Protein AF-A0A183DE55-F1 (afdb_monomer_lite)

Secondary structure (DSSP, 8-state):
-HHHHHHHHSSS--HHHHHHHHHHHHHT--S---HHHHHHT---HHHHSSSS-TTS-HHHHHHHHHHHHHHHHTT---GGGGGGHHHHHHHTTT-TTHHHHHHHHHHTT---HHHHHHHHHHHHHHTTT-

InterPro domains:
  IPR036705 ADP-ribosylation/Crystallin J1 superfamily [G3DSA:1.10.4080.10] (1-128)
  IPR036705 ADP-ribosylation/Crystallin J1 superfamily [SSF101478] (2-128)

Organism: NCBI:txid637853

Sequence (130 aa):
MIVARSLCRIEKVSTHDIIRQLIRWSNSNPLYMDETMINALSFKPHCRHATIQPTLDEQEVEQLVLANASHRNILNLSNKCLFLAVPLAVVSVHSNGAPAVSHRLCQLMQPNPIAVDGLRVLIAAIRYDS

Foldseek 3Di:
DLQLVCVVVDVDRDPLSSLLVLLVVVLVVDPDDDPLSCQLNVDDPVCNPDPRPPPQDSVNSLVSSLVSNVVPAQPDDDLVLLVVQVSLLVSCLPHPCSLVSSQSNCSSRHPHVVSSVVSVVSNCVVNVPD

Structure (mmCIF, N/CA/C/O backbone):
data_AF-A0A183DE55-F1
#
_entry.id   AF-A0A183DE55-F1
#
loop_
_atom_site.group_PDB
_atom_site.id
_atom_site.type_symbol
_atom_site.label_atom_id
_atom_site.label_alt_id
_atom_site.label_comp_id
_atom_site.label_asym_id
_atom_site.label_entity_id
_atom_site.label_seq_id
_atom_site.pdbx_PDB_ins_code
_atom_site.Cartn_x
_atom_site.Cartn_y
_atom_site.Cartn_z
_atom_site.occupancy
_atom_site.B_iso_or_equiv
_atom_site.auth_seq_id
_atom_site.auth_comp_id
_atom_site.auth_asym_id
_atom_site.auth_atom_id
_atom_site.pdbx_PDB_model_num
ATOM 1 N N . MET A 1 1 ? -6.666 -9.462 -5.326 1.00 72.75 1 MET A N 1
ATOM 2 C CA . MET A 1 1 ? -7.668 -9.238 -6.398 1.00 72.75 1 MET A CA 1
ATOM 3 C C . MET A 1 1 ? -8.208 -7.804 -6.458 1.00 72.75 1 MET A C 1
ATOM 5 O O . MET A 1 1 ? -8.417 -7.318 -7.558 1.00 72.75 1 MET A O 1
ATOM 9 N N . ILE A 1 2 ? -8.427 -7.110 -5.329 1.00 76.88 2 ILE A N 1
ATOM 10 C CA . ILE A 1 2 ? -9.023 -5.754 -5.311 1.00 76.88 2 ILE A CA 1
ATOM 11 C C . ILE A 1 2 ? -8.264 -4.746 -6.185 1.00 76.88 2 ILE A C 1
ATOM 13 O O . ILE A 1 2 ? -8.890 -4.080 -7.003 1.00 76.88 2 ILE A O 1
ATOM 17 N N . VAL A 1 3 ? -6.936 -4.686 -6.055 1.00 72.31 3 VAL A N 1
ATOM 18 C CA . VAL A 1 3 ? -6.096 -3.763 -6.834 1.00 72.31 3 VAL A CA 1
ATOM 19 C C . VAL A 1 3 ? -6.186 -4.073 -8.325 1.00 72.31 3 VAL A C 1
ATOM 21 O O . VAL A 1 3 ? -6.589 -3.205 -9.082 1.00 72.31 3 VAL A O 1
ATOM 24 N N . ALA A 1 4 ? -5.968 -5.326 -8.740 1.00 73.50 4 ALA A N 1
ATOM 25 C CA . ALA A 1 4 ? -6.159 -5.746 -10.133 1.00 73.50 4 ALA A CA 1
ATOM 26 C C . ALA A 1 4 ? -7.551 -5.377 -10.683 1.00 73.50 4 ALA A C 1
ATOM 28 O O . ALA A 1 4 ? -7.663 -4.838 -11.774 1.00 73.50 4 ALA A O 1
ATOM 29 N N . ARG A 1 5 ? -8.620 -5.592 -9.905 1.00 74.50 5 ARG A N 1
ATOM 30 C CA . ARG A 1 5 ? -9.989 -5.248 -10.316 1.00 74.50 5 ARG A CA 1
ATOM 31 C C . ARG A 1 5 ? -10.197 -3.743 -10.487 1.00 74.50 5 ARG A C 1
ATOM 33 O O . ARG A 1 5 ? -10.921 -3.346 -11.393 1.00 74.50 5 ARG A O 1
ATOM 40 N N . SER A 1 6 ? -9.607 -2.928 -9.614 1.00 72.00 6 SER A N 1
ATOM 41 C CA . SER A 1 6 ? -9.638 -1.468 -9.750 1.00 72.00 6 SER A CA 1
ATOM 42 C C . SER A 1 6 ? -8.937 -1.033 -11.037 1.00 72.00 6 SER A C 1
ATOM 44 O O . SER A 1 6 ? -9.493 -0.270 -11.823 1.00 72.00 6 SER A O 1
ATOM 46 N N . LEU A 1 7 ? -7.777 -1.636 -11.309 1.00 67.38 7 LEU A N 1
ATOM 47 C CA . LEU A 1 7 ? -6.982 -1.396 -12.512 1.00 67.38 7 LEU A CA 1
ATOM 48 C C . LEU A 1 7 ? -7.682 -1.844 -13.806 1.00 67.38 7 LEU A C 1
ATOM 50 O O . LEU A 1 7 ? -7.506 -1.214 -14.836 1.00 67.38 7 LEU A O 1
ATOM 54 N N . CYS A 1 8 ? -8.486 -2.911 -13.777 1.00 66.00 8 CYS A N 1
ATOM 55 C CA . CYS A 1 8 ? -9.249 -3.351 -14.951 1.00 66.00 8 CYS A CA 1
ATOM 56 C C . CYS A 1 8 ? -10.511 -2.512 -15.212 1.00 66.00 8 CYS A C 1
ATOM 58 O O . CYS A 1 8 ? -11.037 -2.541 -16.319 1.00 66.00 8 CYS A O 1
ATOM 60 N N . ARG A 1 9 ? -11.051 -1.824 -14.196 1.00 65.38 9 ARG A N 1
ATOM 61 C CA . ARG A 1 9 ? -12.292 -1.035 -14.318 1.00 65.38 9 ARG A CA 1
ATOM 62 C C . ARG A 1 9 ? -12.054 0.399 -14.767 1.00 65.38 9 ARG A C 1
ATOM 64 O O . ARG A 1 9 ? -12.955 1.003 -15.337 1.00 65.38 9 ARG A O 1
ATOM 71 N N . ILE A 1 10 ? -10.887 0.945 -14.457 1.00 61.06 10 ILE A N 1
ATOM 72 C CA . ILE A 1 10 ? -10.511 2.324 -14.746 1.00 61.06 10 ILE A CA 1
ATOM 73 C C . ILE A 1 10 ? -9.185 2.239 -15.497 1.00 61.06 10 ILE A C 1
ATOM 75 O O . ILE A 1 10 ? -8.245 1.646 -14.981 1.00 61.06 10 ILE A O 1
ATOM 79 N N . GLU A 1 11 ? -9.068 2.859 -16.676 1.00 62.34 11 GLU A N 1
ATOM 80 C CA . GLU A 1 11 ? -7.813 2.896 -17.465 1.00 62.34 11 GLU A CA 1
ATOM 81 C C . GLU A 1 11 ? -6.617 3.507 -16.699 1.00 62.34 11 GLU A C 1
ATOM 83 O O . GLU A 1 11 ? -5.481 3.502 -17.172 1.00 62.34 11 GLU A O 1
ATOM 88 N N . LYS A 1 12 ? -6.862 4.051 -15.501 1.00 67.38 12 LYS A N 1
ATOM 89 C CA . LYS A 1 12 ? -5.884 4.641 -14.592 1.00 67.38 12 LYS A CA 1
ATOM 90 C C . LYS A 1 12 ? -6.080 4.108 -13.181 1.00 67.38 12 LYS A C 1
ATOM 92 O O . LYS A 1 12 ? -7.201 3.909 -12.719 1.00 67.38 12 LYS A O 1
ATOM 97 N N . VAL A 1 13 ? -4.974 3.961 -12.457 1.00 69.88 13 VAL A N 1
ATOM 98 C CA . VAL A 1 13 ? -5.016 3.554 -11.052 1.00 69.88 13 VAL A CA 1
ATOM 99 C C . VAL A 1 13 ? -5.672 4.652 -10.221 1.00 69.88 13 VAL A C 1
ATOM 101 O O . VAL A 1 13 ? -5.159 5.767 -10.156 1.00 69.88 13 VAL A O 1
ATOM 104 N N . SER A 1 14 ? -6.792 4.331 -9.573 1.00 78.00 14 SER A N 1
ATOM 105 C CA . SER A 1 14 ? -7.486 5.244 -8.667 1.00 78.00 14 SER A CA 1
ATOM 106 C C . SER A 1 14 ? -7.330 4.775 -7.227 1.00 78.00 14 SER A C 1
ATOM 108 O O . SER A 1 14 ? -7.906 3.764 -6.819 1.00 78.00 14 SER A O 1
ATOM 110 N N . THR A 1 15 ? -6.568 5.536 -6.441 1.00 80.06 15 THR A N 1
ATOM 111 C CA . THR A 1 15 ? -6.420 5.330 -4.994 1.00 80.06 15 THR A CA 1
ATOM 112 C C . THR A 1 15 ? -7.786 5.291 -4.302 1.00 80.06 15 THR A C 1
ATOM 114 O O . THR A 1 15 ? -8.039 4.409 -3.482 1.00 80.06 15 THR A O 1
ATOM 117 N N . HIS A 1 16 ? -8.705 6.171 -4.709 1.00 82.38 16 HIS A N 1
ATOM 118 C CA . HIS A 1 16 ? -10.062 6.251 -4.173 1.00 82.38 16 HIS A CA 1
ATOM 119 C C . HIS A 1 16 ? -10.891 4.991 -4.442 1.00 82.38 16 HIS A C 1
ATOM 121 O O . HIS A 1 16 ? -11.531 4.475 -3.523 1.00 82.38 16 HIS A O 1
ATOM 127 N N . ASP A 1 17 ? -10.867 4.449 -5.669 1.00 81.88 17 ASP A N 1
ATOM 128 C CA . ASP A 1 17 ? -11.578 3.193 -5.949 1.00 81.88 17 ASP A CA 1
ATOM 129 C C . ASP A 1 17 ? -10.978 2.049 -5.126 1.00 81.88 17 ASP A C 1
ATOM 131 O O . ASP A 1 17 ? -11.723 1.304 -4.494 1.00 81.88 17 ASP A O 1
ATOM 135 N N . ILE A 1 18 ? -9.648 1.957 -5.025 1.00 84.06 18 ILE A N 1
ATOM 136 C CA . ILE A 1 18 ? -8.987 0.933 -4.205 1.00 84.06 18 ILE A CA 1
ATOM 137 C C . ILE A 1 18 ? -9.430 1.026 -2.740 1.00 84.06 18 ILE A C 1
ATOM 139 O O . ILE A 1 18 ? -9.866 0.016 -2.185 1.00 84.06 18 ILE A O 1
ATOM 143 N N . ILE A 1 19 ? -9.399 2.214 -2.131 1.00 86.00 19 ILE A N 1
ATOM 144 C CA . ILE A 1 19 ? -9.851 2.424 -0.747 1.00 86.00 19 ILE A CA 1
ATOM 145 C C . ILE A 1 19 ? -11.321 2.033 -0.592 1.00 86.00 19 ILE A C 1
ATOM 147 O O . ILE A 1 19 ? -11.667 1.267 0.307 1.00 86.00 19 ILE A O 1
ATOM 151 N N . ARG A 1 20 ? -12.195 2.476 -1.502 1.00 84.62 20 ARG A N 1
ATOM 152 C CA . ARG A 1 20 ? -13.620 2.122 -1.483 1.00 84.62 20 ARG A CA 1
ATOM 153 C C . ARG A 1 20 ? -13.825 0.609 -1.546 1.00 84.62 20 ARG A C 1
ATOM 155 O O . ARG A 1 20 ? -14.656 0.072 -0.814 1.00 84.62 20 ARG A O 1
ATOM 162 N N . GLN A 1 21 ? -13.089 -0.095 -2.406 1.00 84.50 21 GLN A N 1
ATOM 163 C CA . GLN A 1 21 ? -13.167 -1.553 -2.491 1.00 84.50 21 GLN A CA 1
ATOM 164 C C . GLN A 1 21 ? -12.622 -2.236 -1.228 1.00 84.50 21 GLN A C 1
ATOM 166 O O . GLN A 1 21 ? -13.188 -3.245 -0.813 1.00 84.50 21 GLN A O 1
ATOM 171 N N . LEU A 1 22 ? -11.562 -1.702 -0.615 1.00 85.88 22 LEU A N 1
ATOM 172 C CA . LEU A 1 22 ? -10.998 -2.211 0.639 1.00 85.88 22 LEU A CA 1
ATOM 173 C C . LEU A 1 22 ? -11.976 -2.053 1.807 1.00 85.88 22 LEU A C 1
ATOM 175 O O . LEU A 1 22 ? -12.175 -3.012 2.544 1.00 85.88 22 LEU A O 1
ATOM 179 N N . ILE A 1 23 ? -12.647 -0.905 1.922 1.00 85.75 23 ILE A N 1
ATOM 180 C CA . ILE A 1 23 ? -13.689 -0.662 2.933 1.00 85.75 23 ILE A CA 1
ATOM 181 C C . ILE A 1 23 ? -14.885 -1.598 2.717 1.00 85.75 23 ILE A C 1
ATOM 183 O O . ILE A 1 23 ? -15.395 -2.214 3.651 1.00 85.75 23 ILE A O 1
ATOM 187 N N . ARG A 1 24 ? -15.338 -1.754 1.466 1.00 85.50 24 ARG A N 1
ATOM 188 C CA . ARG A 1 24 ? -16.411 -2.710 1.141 1.00 85.50 24 ARG A CA 1
ATOM 189 C C . ARG A 1 24 ? -16.021 -4.137 1.519 1.00 85.50 24 ARG A C 1
ATOM 191 O O . ARG A 1 24 ? -16.848 -4.872 2.047 1.00 85.50 24 ARG A O 1
ATOM 198 N N . TRP A 1 25 ? -14.773 -4.518 1.259 1.00 86.62 25 TRP A N 1
ATOM 199 C CA . TRP A 1 25 ? -14.247 -5.824 1.633 1.00 86.62 25 TRP A CA 1
ATOM 200 C C . TRP A 1 25 ? -14.151 -5.992 3.153 1.00 86.62 25 TRP A C 1
ATOM 202 O O . TRP A 1 25 ? -14.631 -7.004 3.654 1.00 86.62 25 TRP A O 1
ATOM 212 N N . SER A 1 26 ? -13.647 -5.009 3.906 1.00 86.50 26 SER A N 1
ATOM 213 C CA . SER A 1 26 ? -13.592 -5.096 5.373 1.00 86.50 26 SER A CA 1
ATOM 214 C C . SER A 1 26 ? -14.983 -5.235 5.993 1.00 86.50 26 SER A C 1
ATOM 216 O O . SER A 1 26 ? -15.169 -6.012 6.925 1.00 86.50 26 SER A O 1
ATOM 218 N N . ASN A 1 27 ? -15.981 -4.546 5.433 1.00 85.12 27 ASN A N 1
ATOM 219 C CA . ASN A 1 27 ? -17.368 -4.611 5.898 1.00 85.12 27 ASN A CA 1
ATOM 220 C C . ASN A 1 27 ? -18.080 -5.916 5.505 1.00 85.12 27 ASN A C 1
ATOM 222 O O . ASN A 1 27 ? -19.111 -6.241 6.085 1.00 85.12 27 ASN A O 1
ATOM 226 N N . SER A 1 28 ? -17.536 -6.682 4.553 1.00 85.44 28 SER A N 1
ATOM 227 C CA . SER A 1 28 ? -18.076 -7.994 4.164 1.00 85.44 28 SER A CA 1
ATOM 228 C C . SER A 1 28 ? -17.735 -9.123 5.145 1.00 85.44 28 SER A C 1
ATOM 230 O O . SER A 1 28 ? -18.075 -10.272 4.880 1.00 85.44 28 SER A O 1
ATOM 232 N N . ASN A 1 29 ? -17.084 -8.798 6.270 1.00 82.94 29 ASN A N 1
ATOM 233 C CA . ASN A 1 29 ? -16.608 -9.740 7.281 1.00 82.94 29 ASN A CA 1
ATOM 234 C C . ASN A 1 29 ? -15.723 -10.851 6.676 1.00 82.94 29 ASN A C 1
ATOM 236 O O . ASN A 1 29 ? -16.115 -12.020 6.640 1.00 82.94 29 ASN A O 1
ATOM 240 N N . PRO A 1 30 ? -14.544 -10.491 6.135 1.00 86.94 30 PRO A N 1
ATOM 241 C CA . PRO A 1 30 ? -13.674 -11.458 5.486 1.00 86.94 30 PRO A CA 1
ATOM 242 C C . PRO A 1 30 ? -13.164 -12.496 6.490 1.00 86.94 30 PRO A C 1
ATOM 244 O O . PRO A 1 30 ? -12.839 -12.162 7.626 1.00 86.94 30 PRO A O 1
ATOM 247 N N . LEU A 1 31 ? -13.017 -13.746 6.036 1.00 87.44 31 LEU A N 1
ATOM 248 C CA . LEU A 1 31 ? -12.512 -14.860 6.855 1.00 87.44 31 LEU A CA 1
ATOM 249 C C . LEU A 1 31 ? -11.157 -14.563 7.515 1.00 87.44 31 LEU A C 1
ATOM 251 O O . LEU A 1 31 ? -10.873 -15.065 8.597 1.00 87.44 31 LEU A O 1
ATOM 255 N N . TYR A 1 32 ? -10.317 -13.762 6.855 1.00 86.38 32 TYR A N 1
ATOM 256 C CA . TYR A 1 32 ? -9.027 -13.340 7.379 1.00 86.38 32 TYR A CA 1
ATOM 257 C C . TYR A 1 32 ? -8.739 -11.890 6.990 1.00 86.38 32 TYR A C 1
ATOM 259 O O . TYR A 1 32 ? -8.702 -11.549 5.803 1.00 86.38 32 TYR A O 1
ATOM 267 N N . MET A 1 33 ? -8.499 -11.047 7.994 1.00 87.38 33 MET A N 1
ATOM 268 C CA . MET A 1 33 ? -8.021 -9.679 7.828 1.00 87.38 33 MET A CA 1
ATOM 269 C C . MET A 1 33 ? -6.833 -9.456 8.757 1.00 87.38 33 MET A C 1
ATOM 271 O O . MET A 1 33 ? -6.938 -9.631 9.965 1.00 87.38 33 MET A O 1
ATOM 275 N N . ASP A 1 34 ? -5.695 -9.102 8.169 1.00 89.50 34 ASP A N 1
ATOM 276 C CA . ASP A 1 34 ? -4.452 -8.877 8.903 1.00 89.50 34 ASP A CA 1
ATOM 277 C C . ASP A 1 34 ? -4.503 -7.599 9.750 1.00 89.50 34 ASP A C 1
ATOM 279 O O . ASP A 1 34 ? -5.170 -6.632 9.379 1.00 89.50 34 ASP A O 1
ATOM 283 N N . GLU A 1 35 ? -3.733 -7.561 10.837 1.00 90.56 35 GLU A N 1
ATOM 284 C CA . GLU A 1 35 ? -3.630 -6.403 11.731 1.00 90.56 35 GLU A CA 1
ATOM 285 C C . GLU A 1 35 ? -3.241 -5.113 10.994 1.00 90.56 35 GLU A C 1
ATOM 287 O O . GLU A 1 35 ? -3.822 -4.063 11.251 1.00 90.56 35 GLU A O 1
ATOM 292 N N . THR A 1 36 ? -2.349 -5.190 10.002 1.00 91.31 36 THR A N 1
ATOM 293 C CA . THR A 1 36 ? -1.955 -4.043 9.164 1.00 91.31 36 THR A CA 1
ATOM 294 C C . THR A 1 36 ? -3.174 -3.416 8.483 1.00 91.31 36 THR A C 1
ATOM 296 O O . THR A 1 36 ? -3.329 -2.192 8.463 1.00 91.31 36 THR A O 1
ATOM 299 N N . MET A 1 37 ? -4.067 -4.264 7.958 1.00 90.00 37 MET A N 1
ATOM 300 C CA . MET A 1 37 ? -5.306 -3.847 7.297 1.00 90.00 37 MET A CA 1
ATOM 301 C C . MET A 1 37 ? -6.341 -3.354 8.299 1.00 90.00 37 MET A C 1
ATOM 303 O O . MET A 1 37 ? -6.987 -2.340 8.045 1.00 90.00 37 MET A O 1
ATOM 307 N N . ILE A 1 38 ? -6.484 -4.043 9.436 1.00 90.31 38 ILE A N 1
ATOM 308 C CA . ILE A 1 38 ? -7.370 -3.622 10.526 1.00 90.31 38 ILE A CA 1
ATOM 309 C C . ILE A 1 38 ? -6.975 -2.223 10.993 1.00 90.31 38 ILE A C 1
ATOM 311 O O . ILE A 1 38 ? -7.841 -1.366 11.113 1.00 90.31 38 ILE A O 1
ATOM 315 N N . ASN A 1 39 ? -5.685 -1.974 11.204 1.00 91.25 39 ASN A N 1
ATOM 316 C CA . ASN A 1 39 ? -5.157 -0.692 11.649 1.00 91.25 39 ASN A CA 1
ATOM 317 C C . ASN A 1 39 ? -5.416 0.423 10.638 1.00 91.25 39 ASN A C 1
ATOM 319 O O . ASN A 1 39 ? -5.886 1.484 11.032 1.00 91.25 39 ASN A O 1
ATOM 323 N N . ALA A 1 40 ? -5.163 0.183 9.350 1.00 90.75 40 ALA A N 1
ATOM 324 C CA . ALA A 1 40 ? -5.412 1.170 8.300 1.00 90.75 40 ALA A CA 1
ATOM 325 C C . ALA A 1 40 ? -6.912 1.490 8.143 1.00 90.75 40 ALA A C 1
ATOM 327 O O . ALA A 1 40 ? -7.306 2.652 8.031 1.00 90.75 40 ALA A O 1
ATOM 328 N N . LEU A 1 41 ? -7.763 0.461 8.189 1.00 89.19 41 LEU A N 1
ATOM 329 C CA . LEU A 1 41 ? -9.209 0.562 7.971 1.00 89.19 41 LEU A CA 1
ATOM 330 C C . LEU A 1 41 ? -10.009 0.712 9.276 1.00 89.19 41 LEU A C 1
ATOM 332 O O . LEU A 1 41 ? -11.238 0.602 9.267 1.00 89.19 41 LEU A O 1
ATOM 336 N N . SER A 1 42 ? -9.356 0.956 10.419 1.00 83.88 42 SER A N 1
ATOM 337 C CA . SER A 1 42 ? -10.058 1.124 11.692 1.00 83.88 42 SER A CA 1
ATOM 338 C C . SER A 1 42 ? -10.720 2.497 11.758 1.00 83.88 42 SER A C 1
ATOM 340 O O . SER A 1 42 ? -10.174 3.454 12.303 1.00 83.88 42 SER A O 1
ATOM 342 N N . PHE A 1 43 ? -11.937 2.600 11.240 1.00 75.50 43 PHE A N 1
ATOM 343 C CA . PHE A 1 43 ? -12.769 3.778 11.461 1.00 75.50 43 PHE A CA 1
ATOM 344 C C . PHE A 1 43 ? -13.490 3.666 12.813 1.00 75.50 43 PHE A C 1
ATOM 346 O O . PHE A 1 43 ? -13.823 2.560 13.259 1.00 75.50 43 PHE A O 1
ATOM 353 N N . LYS A 1 44 ? -13.733 4.795 13.495 1.00 60.97 44 LYS A N 1
ATOM 354 C CA . LYS A 1 44 ? -14.570 4.832 14.711 1.00 60.97 44 LYS A CA 1
ATOM 355 C C . LYS A 1 44 ? -15.976 4.285 14.391 1.00 60.97 44 LYS A C 1
ATOM 357 O O . LYS A 1 44 ? -16.416 4.417 13.254 1.00 60.97 44 LYS A O 1
ATOM 362 N N . PRO A 1 45 ? -16.715 3.698 15.352 1.00 52.09 45 PRO A N 1
ATOM 363 C CA . PRO A 1 45 ? -18.025 3.072 15.106 1.00 52.09 45 PRO A CA 1
ATOM 364 C C . PRO A 1 45 ? -19.063 3.987 14.429 1.00 52.09 45 PRO A C 1
ATOM 366 O O . PRO A 1 45 ? -19.855 3.502 13.628 1.00 52.09 45 PRO A O 1
ATOM 369 N N . HIS A 1 46 ? -18.976 5.308 14.623 1.00 47.84 46 HIS A N 1
ATOM 370 C CA . HIS A 1 46 ? -19.782 6.311 13.905 1.00 47.84 46 HIS A CA 1
ATOM 371 C C . HIS A 1 46 ? -19.536 6.353 12.379 1.00 47.84 46 HIS A C 1
ATOM 373 O O . HIS A 1 46 ? -20.348 6.892 11.638 1.00 47.84 46 HIS A O 1
ATOM 379 N N . CYS A 1 47 ? -18.450 5.740 11.903 1.00 48.50 47 CYS A N 1
ATOM 380 C CA . CYS A 1 47 ? -18.079 5.594 10.496 1.00 48.50 47 CYS A CA 1
ATOM 381 C C . CYS A 1 47 ? -18.146 4.133 10.003 1.00 48.50 47 CYS A C 1
ATOM 383 O O . CYS A 1 47 ? -17.934 3.889 8.821 1.00 48.50 47 CYS A O 1
ATOM 385 N N . ARG A 1 48 ? -18.416 3.149 10.882 1.00 42.91 48 ARG A N 1
ATOM 386 C CA . ARG A 1 48 ? -18.429 1.709 10.534 1.00 42.91 48 ARG A CA 1
ATOM 387 C C . ARG A 1 48 ? -19.754 1.228 9.940 1.00 42.91 48 ARG A C 1
ATOM 389 O O . ARG A 1 48 ? -19.753 0.298 9.145 1.00 42.91 48 ARG A O 1
ATOM 396 N N . HIS A 1 49 ? -20.871 1.859 10.305 1.00 43.47 49 HIS A N 1
ATOM 397 C CA . HIS A 1 49 ? -22.207 1.501 9.800 1.00 43.47 49 HIS A CA 1
ATOM 398 C C . HIS A 1 49 ? -22.610 2.224 8.518 1.00 43.47 49 HIS A C 1
ATOM 400 O O . HIS A 1 49 ? -23.648 1.926 7.933 1.00 43.47 49 HIS A O 1
ATOM 406 N N . ALA A 1 50 ? -21.783 3.151 8.058 1.00 40.53 50 ALA A N 1
ATOM 407 C CA . ALA A 1 50 ? -22.005 3.815 6.804 1.00 40.53 50 ALA A CA 1
ATOM 408 C C . ALA A 1 50 ? -21.193 3.085 5.729 1.00 40.53 50 ALA A C 1
ATOM 410 O O . ALA A 1 50 ? -19.966 3.142 5.712 1.00 40.53 50 ALA A O 1
ATOM 411 N N . THR A 1 51 ? -21.861 2.479 4.746 1.00 46.16 51 THR A N 1
ATOM 412 C CA . THR A 1 51 ? -21.551 2.859 3.355 1.00 46.16 51 THR A CA 1
ATOM 413 C C . THR A 1 51 ? -21.148 4.319 3.404 1.00 46.16 51 THR A C 1
ATOM 415 O O . THR A 1 51 ? -22.049 5.077 3.751 1.00 46.16 51 THR A O 1
ATOM 418 N N . ILE A 1 52 ? -19.846 4.639 3.245 1.00 49.31 52 ILE A N 1
ATOM 419 C CA . ILE A 1 52 ? -19.248 5.992 3.259 1.00 49.31 52 ILE A CA 1
ATOM 420 C C . ILE A 1 52 ? -20.382 7.002 3.311 1.00 49.31 52 ILE A C 1
ATOM 422 O O . ILE A 1 52 ? -21.078 7.123 2.297 1.00 49.31 52 ILE A O 1
ATOM 426 N N . GLN A 1 53 ? -20.697 7.545 4.503 1.00 44.53 53 GLN A N 1
ATOM 427 C CA . GLN A 1 53 ? -21.843 8.449 4.630 1.00 44.53 53 GLN A CA 1
ATOM 428 C C . GLN A 1 53 ? -21.757 9.425 3.452 1.00 44.53 53 GLN A C 1
ATOM 430 O O . GLN A 1 53 ? -20.638 9.836 3.134 1.00 44.53 53 GLN A O 1
ATOM 435 N N . PRO A 1 54 ? -22.866 9.810 2.805 1.00 50.91 54 PRO A N 1
ATOM 436 C CA . PRO A 1 54 ? -22.841 10.761 1.688 1.00 50.91 54 PRO A CA 1
ATOM 437 C C . PRO A 1 54 ? -22.248 12.147 2.050 1.00 50.91 54 PRO A C 1
ATOM 439 O O . PRO A 1 54 ? -22.359 13.080 1.267 1.00 50.91 54 PRO A O 1
ATOM 442 N N . THR A 1 55 ? -21.646 12.287 3.233 1.00 52.34 55 THR A N 1
ATOM 443 C CA . THR A 1 55 ? -21.071 13.478 3.847 1.00 52.34 55 THR A CA 1
ATOM 444 C C . THR A 1 55 ? -19.541 13.503 3.902 1.00 52.34 55 THR A C 1
ATOM 446 O O . THR A 1 55 ? -19.014 14.600 4.029 1.00 52.34 55 THR A O 1
ATOM 449 N N . LEU A 1 56 ? -18.825 12.368 3.830 1.00 64.75 56 LEU A N 1
ATOM 450 C CA . LEU A 1 56 ? -17.351 12.381 3.812 1.00 64.75 56 LEU A CA 1
ATOM 451 C C . LEU A 1 56 ? -16.849 12.433 2.371 1.00 64.75 56 LEU A C 1
ATOM 453 O O . LEU A 1 56 ? -17.175 11.551 1.570 1.00 64.75 56 LEU A O 1
ATOM 457 N N . ASP A 1 57 ? -16.040 13.444 2.065 1.00 80.81 57 ASP A N 1
ATOM 458 C CA . ASP A 1 57 ? -15.411 13.576 0.754 1.00 80.81 57 ASP A CA 1
ATOM 459 C C . ASP A 1 57 ? -14.396 12.443 0.517 1.00 80.81 57 ASP A C 1
ATOM 461 O O . ASP A 1 57 ? -13.799 11.891 1.448 1.00 80.81 57 ASP A O 1
ATOM 465 N N . GLU A 1 58 ? -14.178 12.076 -0.747 1.00 79.12 58 GLU A N 1
ATOM 466 C CA . GLU A 1 58 ? -13.252 11.002 -1.115 1.00 79.12 58 GLU A CA 1
ATOM 467 C C . GLU A 1 58 ? -11.828 11.286 -0.601 1.00 79.12 58 GLU A C 1
ATOM 469 O O . GLU A 1 58 ? -11.137 10.366 -0.149 1.00 79.12 58 GLU A O 1
ATOM 474 N N . GLN A 1 59 ? -11.428 12.563 -0.585 1.00 82.31 59 GLN A N 1
ATOM 475 C CA . GLN A 1 59 ? -10.136 12.997 -0.056 1.00 82.31 59 GLN A CA 1
ATOM 476 C C . GLN A 1 59 ? -10.038 12.829 1.463 1.00 82.31 59 GLN A C 1
ATOM 478 O O . GLN A 1 59 ? -8.993 12.413 1.967 1.00 82.31 59 GLN A O 1
ATOM 483 N N . GLU A 1 60 ? -11.112 13.109 2.203 1.00 84.62 60 GLU A N 1
ATOM 484 C CA . GLU A 1 60 ? -11.140 12.949 3.661 1.00 84.62 60 GLU A CA 1
ATOM 485 C C . GLU A 1 60 ? -10.990 11.478 4.051 1.00 84.62 60 GLU A C 1
ATOM 487 O O . GLU A 1 60 ? -10.252 11.144 4.980 1.00 84.62 60 GLU A O 1
ATOM 492 N N . VAL A 1 61 ? -11.634 10.575 3.306 1.00 85.69 61 VAL A N 1
ATOM 493 C CA . VAL A 1 61 ? -11.496 9.130 3.527 1.00 85.69 61 VAL A CA 1
ATOM 494 C C . VAL A 1 61 ? -10.054 8.678 3.294 1.00 85.69 61 VAL A C 1
ATOM 496 O O . VAL A 1 61 ? -9.517 7.921 4.105 1.00 85.69 61 VAL A O 1
ATOM 499 N N . GLU A 1 62 ? -9.404 9.148 2.226 1.00 87.06 62 GLU A N 1
ATOM 500 C CA . GLU A 1 62 ? -7.993 8.837 1.978 1.00 87.06 62 GLU A CA 1
ATOM 501 C C . GLU A 1 62 ? -7.088 9.356 3.102 1.00 87.06 62 GLU A C 1
ATOM 503 O O . GLU A 1 62 ? -6.253 8.604 3.613 1.00 87.06 62 GLU A O 1
ATOM 508 N N . GLN A 1 63 ? -7.283 10.601 3.540 1.00 88.38 63 GLN A N 1
ATOM 509 C CA . GL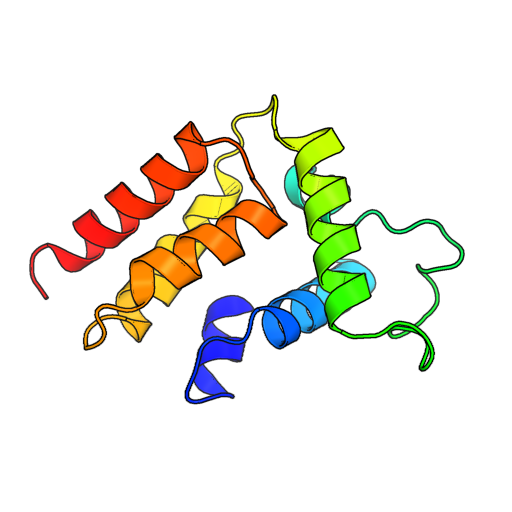N A 1 63 ? -6.507 11.186 4.634 1.00 88.38 63 GLN A CA 1
ATOM 510 C C . GLN A 1 63 ? -6.681 10.419 5.946 1.00 88.38 63 GLN A C 1
ATOM 512 O O . GLN A 1 63 ? -5.701 10.191 6.653 1.00 88.38 63 GLN A O 1
ATOM 517 N N . LEU A 1 64 ? -7.897 9.966 6.260 1.00 89.31 64 LEU A N 1
ATOM 518 C CA . LEU A 1 64 ? -8.159 9.158 7.452 1.00 89.31 64 LEU A CA 1
ATOM 519 C C . LEU A 1 64 ? -7.435 7.810 7.401 1.00 89.31 64 LEU A C 1
ATOM 521 O O . LEU A 1 64 ? -6.829 7.406 8.394 1.00 89.31 64 LEU A O 1
ATOM 525 N N . VAL A 1 65 ? -7.462 7.125 6.254 1.00 91.00 65 VAL A N 1
ATOM 526 C CA . VAL A 1 65 ? -6.740 5.854 6.070 1.00 91.00 65 VAL A CA 1
ATOM 527 C C . VAL A 1 65 ? -5.232 6.065 6.210 1.00 91.00 65 VAL A C 1
ATOM 529 O O . VAL A 1 65 ? -4.573 5.325 6.942 1.00 91.00 65 VAL A O 1
ATOM 532 N N . LEU A 1 66 ? -4.686 7.106 5.576 1.00 90.94 66 LEU A N 1
ATOM 533 C CA . LEU A 1 66 ? -3.269 7.458 5.682 1.00 90.94 66 LEU A CA 1
ATOM 534 C C . LEU A 1 66 ? -2.864 7.808 7.117 1.00 90.94 66 LEU A C 1
ATOM 536 O O . LEU A 1 66 ? -1.822 7.349 7.585 1.00 90.94 66 LEU A O 1
ATOM 540 N N . ALA A 1 67 ? -3.677 8.588 7.832 1.00 91.12 67 ALA A N 1
ATOM 541 C CA . ALA A 1 67 ? -3.425 8.957 9.221 1.00 91.12 67 ALA A CA 1
ATOM 542 C C . ALA A 1 67 ? -3.438 7.725 10.135 1.00 91.12 67 ALA A C 1
ATOM 544 O O . ALA A 1 67 ? -2.537 7.552 10.957 1.00 91.12 67 ALA A O 1
ATOM 545 N N . ASN A 1 68 ? -4.410 6.831 9.947 1.00 91.94 68 ASN A N 1
ATOM 546 C CA . ASN A 1 68 ? -4.498 5.568 10.672 1.00 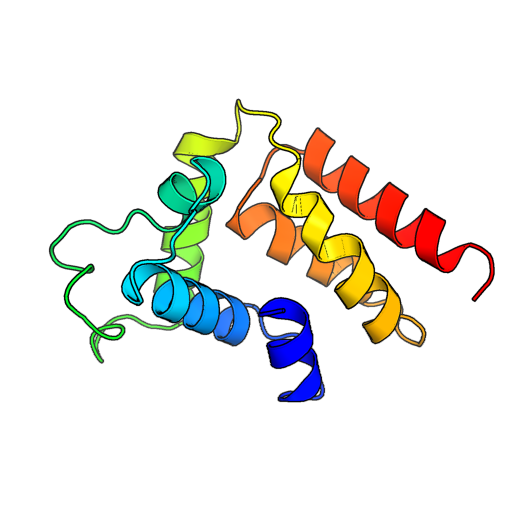91.94 68 ASN A CA 1
ATOM 547 C C . ASN A 1 68 ? -3.266 4.686 10.439 1.00 91.94 68 ASN A C 1
ATOM 549 O O . ASN A 1 68 ? -2.639 4.234 11.401 1.00 91.94 68 ASN A O 1
ATOM 553 N N . ALA A 1 69 ? -2.900 4.466 9.174 1.00 92.69 69 ALA A N 1
ATOM 554 C CA . ALA A 1 69 ? -1.733 3.674 8.809 1.00 92.69 69 ALA A CA 1
ATOM 555 C C . ALA A 1 69 ? -0.441 4.305 9.350 1.00 92.69 69 ALA A C 1
ATOM 557 O O . ALA A 1 69 ? 0.399 3.609 9.913 1.00 92.69 69 ALA A O 1
ATOM 558 N N . SER A 1 70 ? -0.298 5.628 9.267 1.00 92.75 70 SER A N 1
ATOM 559 C CA . SER A 1 70 ? 0.875 6.342 9.787 1.00 92.75 70 SER A CA 1
ATOM 560 C C . SER A 1 70 ? 0.982 6.235 11.302 1.00 92.75 70 SER A C 1
ATOM 562 O O . SER A 1 70 ? 2.060 5.986 11.824 1.00 92.75 70 SER A O 1
ATOM 564 N N . HIS A 1 71 ? -0.129 6.365 12.023 1.00 92.12 71 HIS A N 1
ATOM 565 C CA . HIS A 1 71 ? -0.114 6.299 13.479 1.00 92.12 71 HIS A CA 1
ATOM 566 C C . HIS A 1 71 ? 0.143 4.881 14.007 1.00 92.12 71 HIS A C 1
ATOM 568 O O . HIS A 1 71 ? 0.802 4.715 15.029 1.00 92.12 71 HIS A O 1
ATOM 574 N N . ARG A 1 72 ? -0.380 3.855 13.323 1.00 91.44 72 ARG A N 1
ATOM 575 C CA . ARG A 1 72 ? -0.405 2.477 13.839 1.00 91.44 72 ARG A CA 1
ATOM 576 C C . ARG A 1 72 ? 0.602 1.537 13.189 1.00 91.44 72 ARG A C 1
ATOM 578 O O . ARG A 1 72 ? 1.015 0.574 13.825 1.00 91.44 72 ARG A O 1
ATOM 585 N N . ASN A 1 73 ? 0.987 1.796 11.941 1.00 94.00 73 ASN A N 1
ATOM 586 C CA . ASN A 1 73 ? 1.806 0.875 11.156 1.00 94.00 73 ASN A CA 1
ATOM 587 C C . ASN A 1 73 ? 3.227 1.382 10.882 1.00 94.00 73 ASN A C 1
ATOM 589 O O . ASN A 1 73 ? 4.080 0.578 10.540 1.00 94.00 73 ASN A O 1
ATOM 593 N N . ILE A 1 74 ? 3.547 2.665 11.088 1.00 92.06 74 ILE A N 1
ATOM 594 C CA . ILE A 1 74 ? 4.882 3.200 10.744 1.00 92.06 74 ILE A CA 1
ATOM 595 C C . ILE A 1 74 ? 6.047 2.482 11.447 1.00 92.06 74 ILE A C 1
ATOM 597 O O . ILE A 1 74 ? 7.119 2.325 10.865 1.00 92.06 74 ILE A O 1
ATOM 601 N N . LEU A 1 75 ? 5.831 2.011 12.678 1.00 89.69 75 LEU A N 1
ATOM 602 C CA . LEU A 1 75 ? 6.838 1.295 13.466 1.00 89.69 75 LEU A CA 1
ATOM 603 C C . LEU A 1 75 ? 6.865 -0.215 13.192 1.00 89.69 75 LEU A C 1
ATOM 605 O O . LEU A 1 75 ? 7.767 -0.895 13.675 1.00 89.69 75 LEU A O 1
ATOM 609 N N . ASN A 1 76 ? 5.898 -0.754 12.442 1.00 87.94 76 ASN A N 1
ATOM 610 C CA . ASN A 1 76 ? 5.866 -2.171 12.096 1.00 87.94 76 ASN A CA 1
ATOM 611 C C . ASN A 1 76 ? 6.442 -2.415 10.691 1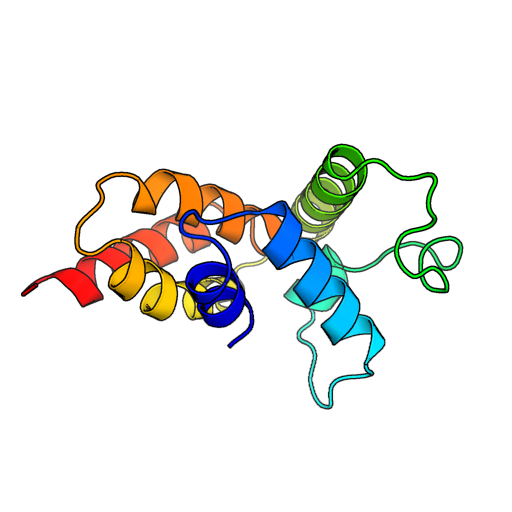.00 87.94 76 ASN A C 1
ATOM 613 O O . ASN A 1 76 ? 6.493 -1.520 9.850 1.00 87.94 76 ASN A O 1
ATOM 617 N N . LEU A 1 77 ? 6.912 -3.642 10.446 1.00 89.25 77 LEU A N 1
ATOM 618 C CA . LEU A 1 77 ? 7.483 -4.055 9.160 1.00 89.25 77 LEU A CA 1
ATOM 619 C C . LEU A 1 77 ? 6.741 -5.273 8.609 1.00 89.25 77 LEU A C 1
ATOM 621 O O . LEU A 1 77 ? 7.282 -6.358 8.416 1.00 89.25 77 LEU A O 1
ATOM 625 N N . SER A 1 78 ? 5.445 -5.085 8.398 1.00 90.44 78 SER A N 1
ATOM 626 C CA . SER A 1 78 ? 4.587 -6.098 7.797 1.00 90.44 78 SER A CA 1
ATOM 627 C C . SER A 1 78 ? 4.801 -6.183 6.283 1.00 90.44 78 SER A C 1
ATOM 629 O O . SER A 1 78 ? 4.843 -5.163 5.593 1.00 90.44 78 SER A O 1
ATOM 631 N N . ASN A 1 79 ? 4.860 -7.404 5.746 1.00 88.75 79 ASN A N 1
ATOM 632 C CA . ASN A 1 79 ? 5.035 -7.661 4.314 1.00 88.75 79 ASN A CA 1
ATOM 633 C C . ASN A 1 79 ? 3.735 -7.548 3.495 1.00 88.75 79 ASN A C 1
ATOM 635 O O . ASN A 1 79 ? 3.748 -7.787 2.288 1.00 88.75 79 ASN A O 1
ATOM 639 N N . LYS A 1 80 ? 2.597 -7.199 4.111 1.00 88.81 80 LYS A N 1
ATOM 640 C CA . LYS A 1 80 ? 1.295 -7.223 3.423 1.00 88.81 80 LYS A CA 1
ATOM 641 C C . LYS A 1 80 ? 1.191 -6.234 2.256 1.00 88.81 80 LYS A C 1
ATOM 643 O O . LYS A 1 80 ? 0.405 -6.469 1.343 1.00 88.81 80 LYS A O 1
ATOM 648 N N . CYS A 1 81 ? 1.979 -5.159 2.223 1.00 88.69 81 CYS A N 1
ATOM 649 C CA . CYS A 1 81 ? 2.000 -4.277 1.052 1.00 88.69 81 CYS A CA 1
ATOM 650 C C . CYS A 1 81 ? 2.611 -4.947 -0.192 1.00 88.69 81 CYS A C 1
ATOM 652 O O . CYS A 1 81 ? 2.279 -4.562 -1.311 1.00 88.69 81 CYS A O 1
ATOM 654 N N . LEU A 1 82 ? 3.432 -5.994 -0.033 1.00 90.31 82 LEU A N 1
ATOM 655 C CA . LEU A 1 82 ? 4.101 -6.669 -1.150 1.00 90.31 82 LEU A CA 1
ATOM 656 C C . LEU A 1 82 ? 3.123 -7.417 -2.068 1.00 90.31 82 LEU A C 1
ATOM 658 O O . LEU A 1 82 ? 3.422 -7.618 -3.242 1.00 90.31 82 LEU A O 1
ATOM 662 N N . PHE A 1 83 ? 1.911 -7.743 -1.597 1.00 88.19 83 PHE A N 1
ATOM 663 C CA . PHE A 1 83 ? 0.844 -8.301 -2.444 1.00 88.19 83 PHE A CA 1
ATOM 664 C C . PHE A 1 83 ? 0.406 -7.356 -3.578 1.00 88.19 83 PHE A C 1
ATOM 666 O O . PHE A 1 83 ? -0.267 -7.786 -4.517 1.00 88.19 83 PHE A O 1
ATOM 673 N N . LEU A 1 84 ? 0.784 -6.076 -3.512 1.00 87.00 84 LEU A N 1
ATOM 674 C CA . LEU A 1 84 ? 0.563 -5.099 -4.575 1.00 87.00 84 LEU A CA 1
ATOM 675 C C . LEU A 1 84 ? 1.540 -5.262 -5.748 1.00 87.00 84 LEU A C 1
ATOM 677 O O . LEU A 1 84 ? 1.248 -4.769 -6.835 1.00 87.00 84 LEU A O 1
ATOM 681 N N . ALA A 1 85 ? 2.673 -5.947 -5.560 1.00 89.75 85 ALA A N 1
ATOM 682 C CA . ALA A 1 85 ? 3.763 -5.948 -6.530 1.00 89.75 85 ALA A CA 1
ATOM 683 C C . ALA A 1 85 ? 3.348 -6.516 -7.891 1.00 89.75 85 ALA A C 1
ATOM 685 O O . ALA A 1 85 ? 3.505 -5.847 -8.904 1.00 89.75 85 ALA A O 1
ATOM 686 N N . VAL A 1 86 ? 2.750 -7.711 -7.912 1.00 88.81 86 VAL A N 1
ATOM 687 C CA . VAL A 1 86 ? 2.317 -8.378 -9.151 1.00 88.81 86 VAL A CA 1
ATOM 6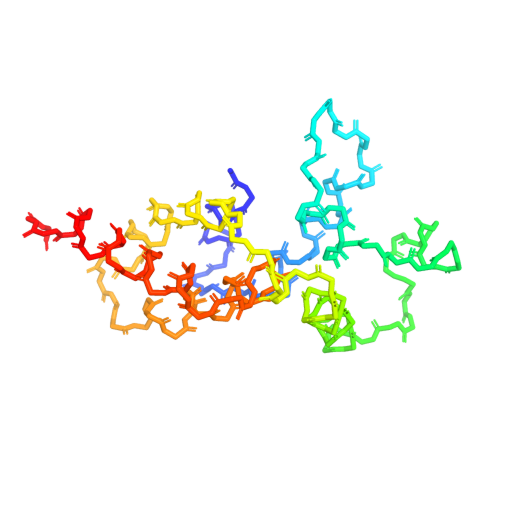88 C C . VAL A 1 86 ? 1.298 -7.549 -9.946 1.00 88.81 86 VAL A C 1
ATOM 690 O O . VAL A 1 86 ? 1.573 -7.252 -11.108 1.00 88.81 86 VAL A O 1
ATOM 693 N N . PRO A 1 87 ? 0.141 -7.129 -9.387 1.00 84.75 87 PRO A N 1
ATOM 694 C CA . PRO A 1 87 ? -0.834 -6.370 -10.171 1.00 84.75 87 PRO A CA 1
ATOM 695 C C . PRO A 1 87 ? -0.290 -5.016 -10.645 1.00 84.75 87 PRO A C 1
ATOM 697 O O . PRO A 1 87 ? -0.640 -4.577 -11.737 1.00 84.75 87 PRO A O 1
ATOM 700 N N . LEU A 1 88 ? 0.580 -4.365 -9.865 1.00 83.88 88 LEU A N 1
ATOM 701 C CA . LEU A 1 88 ? 1.204 -3.109 -10.279 1.00 83.88 88 LEU A CA 1
ATOM 702 C C . LEU A 1 88 ? 2.264 -3.317 -11.361 1.00 83.88 88 LEU A C 1
ATOM 704 O O . LEU A 1 88 ? 2.309 -2.531 -12.305 1.00 83.88 88 LEU A O 1
ATOM 708 N N . ALA A 1 89 ? 3.081 -4.366 -11.269 1.00 84.56 89 ALA A N 1
ATOM 709 C CA . ALA A 1 89 ? 4.075 -4.699 -12.284 1.00 84.56 89 ALA A CA 1
ATOM 710 C C . ALA A 1 89 ? 3.415 -4.963 -13.645 1.00 84.56 89 ALA A C 1
ATOM 712 O O . ALA A 1 89 ? 3.819 -4.367 -14.639 1.00 84.56 89 ALA A O 1
ATOM 713 N N . VAL A 1 90 ? 2.340 -5.760 -13.669 1.00 82.12 90 VAL A N 1
ATOM 714 C CA . VAL A 1 90 ? 1.599 -6.086 -14.899 1.00 82.12 90 VAL A CA 1
ATOM 715 C C . VAL A 1 90 ? 0.960 -4.843 -15.522 1.00 82.12 90 VAL A C 1
ATOM 717 O O . VAL A 1 90 ? 1.124 -4.587 -16.711 1.00 82.12 90 VAL A O 1
ATOM 720 N N . VAL A 1 91 ? 0.245 -4.034 -14.736 1.00 75.81 91 VAL A N 1
ATOM 721 C CA . VAL A 1 91 ? -0.497 -2.886 -15.292 1.00 75.81 91 VAL A CA 1
ATOM 722 C C . VAL A 1 91 ? 0.423 -1.739 -15.693 1.00 75.81 91 VAL A C 1
ATOM 724 O O . VAL A 1 91 ? 0.114 -0.962 -16.594 1.00 75.81 91 VAL A O 1
ATOM 727 N N . SER A 1 92 ? 1.587 -1.637 -15.063 1.00 73.38 92 SER A N 1
ATOM 728 C CA . SER A 1 92 ? 2.561 -0.606 -15.396 1.00 73.38 92 SER A CA 1
ATOM 729 C C . SER A 1 92 ? 3.581 -1.008 -16.454 1.00 73.38 92 SER A C 1
ATOM 731 O O . 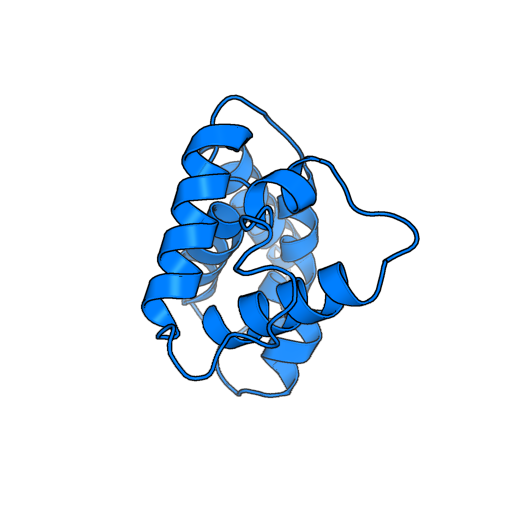SER A 1 92 ? 4.513 -0.240 -16.691 1.00 73.38 92 SER A O 1
ATOM 733 N N . VAL A 1 93 ? 3.424 -2.162 -17.108 1.00 71.31 93 VAL A N 1
ATOM 734 C CA . VAL A 1 93 ? 4.441 -2.675 -18.038 1.00 71.31 93 VAL A CA 1
ATOM 735 C C . VAL A 1 93 ? 4.757 -1.672 -19.165 1.00 71.31 93 VAL A C 1
ATOM 737 O O . VAL A 1 93 ? 5.917 -1.505 -19.522 1.00 71.31 93 VAL A O 1
ATOM 740 N N . HIS A 1 94 ? 3.771 -0.869 -19.591 1.00 65.69 94 HIS A N 1
ATOM 741 C CA . HIS A 1 94 ? 3.930 0.203 -20.588 1.00 65.69 94 HIS A CA 1
ATOM 742 C C . HIS A 1 94 ? 3.972 1.629 -19.996 1.00 65.69 94 HIS A C 1
ATOM 744 O O . HIS A 1 94 ? 3.910 2.601 -20.746 1.00 65.69 94 HIS A O 1
ATOM 750 N N . SER A 1 95 ? 4.025 1.801 -18.666 1.00 65.19 95 SER A N 1
ATOM 751 C CA . SER A 1 95 ? 4.005 3.134 -18.044 1.00 65.19 95 SER A CA 1
ATOM 752 C C . SER A 1 95 ? 5.103 3.351 -17.002 1.00 65.19 95 SER A C 1
ATOM 754 O O . SER A 1 95 ? 5.335 2.541 -16.104 1.00 65.19 95 SER A O 1
ATOM 756 N N . ASN A 1 96 ? 5.721 4.532 -17.065 1.00 60.41 96 ASN A N 1
ATOM 757 C CA . ASN A 1 96 ? 6.692 5.002 -16.072 1.00 60.41 96 ASN A CA 1
ATOM 758 C C . ASN A 1 96 ? 6.024 5.507 -14.774 1.00 60.41 96 ASN A C 1
ATOM 760 O O . ASN A 1 96 ? 6.712 5.894 -13.836 1.00 60.41 96 ASN A O 1
ATOM 764 N N . GLY A 1 97 ? 4.685 5.506 -14.698 1.00 59.00 97 GLY A N 1
ATOM 765 C CA . GLY A 1 97 ? 3.911 5.985 -13.543 1.00 59.00 97 GLY A CA 1
ATOM 766 C C . GLY A 1 97 ? 3.773 4.980 -12.390 1.00 59.00 97 GLY A C 1
ATOM 767 O O . GLY A 1 97 ? 3.299 5.350 -11.314 1.00 59.00 97 GLY A O 1
ATOM 768 N N . ALA A 1 98 ? 4.205 3.727 -12.584 1.00 63.34 98 ALA A N 1
ATOM 769 C CA . ALA A 1 98 ? 4.153 2.664 -11.572 1.00 63.34 98 ALA A CA 1
ATOM 770 C C . ALA A 1 98 ? 4.721 3.059 -10.203 1.00 63.34 98 ALA A C 1
ATOM 772 O O . ALA A 1 98 ? 4.064 2.787 -9.197 1.00 63.34 98 ALA A O 1
ATOM 773 N N . PRO A 1 99 ? 5.914 3.686 -10.127 1.00 66.81 99 PRO A N 1
ATOM 774 C CA . PRO A 1 99 ? 6.563 3.936 -8.848 1.00 66.81 99 PRO A CA 1
ATOM 775 C C . PRO A 1 99 ? 5.758 4.902 -7.975 1.00 66.81 99 PRO A C 1
ATOM 777 O O . PRO A 1 99 ? 5.539 4.619 -6.799 1.00 66.81 99 PRO A O 1
ATOM 780 N N . ALA A 1 100 ? 5.233 5.984 -8.557 1.00 69.31 100 ALA A N 1
ATOM 781 C CA . ALA A 1 100 ? 4.447 6.984 -7.832 1.00 69.31 100 ALA A CA 1
ATOM 782 C C . ALA A 1 100 ? 3.134 6.398 -7.285 1.00 69.31 100 ALA A C 1
ATOM 784 O O . ALA A 1 100 ? 2.765 6.633 -6.133 1.00 69.31 100 ALA A O 1
ATOM 785 N N . VAL A 1 101 ? 2.461 5.571 -8.087 1.00 76.81 101 VAL A N 1
ATOM 786 C CA . VAL A 1 101 ? 1.242 4.868 -7.674 1.00 76.81 101 VAL A CA 1
ATOM 787 C C . VAL A 1 101 ? 1.547 3.807 -6.615 1.00 76.81 101 VAL A C 1
ATOM 789 O O . VAL A 1 101 ? 0.840 3.723 -5.614 1.00 76.81 101 VAL A O 1
ATOM 792 N N . SER A 1 102 ? 2.614 3.022 -6.792 1.00 80.12 102 SER A N 1
ATOM 793 C CA . SER A 1 102 ? 3.013 1.986 -5.833 1.00 80.12 102 SER A CA 1
ATOM 794 C C . SER A 1 102 ? 3.349 2.566 -4.465 1.00 80.12 102 SER A C 1
ATOM 796 O O . SER A 1 102 ? 2.943 2.004 -3.452 1.00 80.12 102 SER A O 1
ATOM 798 N N . HIS A 1 103 ? 4.009 3.726 -4.436 1.00 87.06 103 HIS A N 1
ATOM 799 C CA . HIS A 1 103 ? 4.339 4.427 -3.207 1.00 87.06 103 HIS A CA 1
ATOM 800 C C . HIS A 1 103 ? 3.065 4.835 -2.470 1.00 87.06 103 HIS A C 1
ATOM 802 O O . HIS A 1 103 ? 2.870 4.464 -1.314 1.00 87.06 103 HIS A O 1
ATOM 808 N N . ARG A 1 104 ? 2.152 5.526 -3.164 1.00 85.75 104 ARG A N 1
ATOM 809 C CA . ARG A 1 104 ? 0.901 6.006 -2.568 1.00 85.75 104 ARG A CA 1
ATOM 810 C C . ARG A 1 104 ? 0.020 4.860 -2.070 1.00 85.75 104 ARG A C 1
ATOM 812 O O . ARG A 1 104 ? -0.490 4.930 -0.960 1.00 85.75 104 ARG A O 1
ATOM 819 N N . LEU A 1 105 ? -0.110 3.778 -2.841 1.00 86.75 105 LEU A N 1
ATOM 820 C CA . LEU A 1 105 ? -0.879 2.602 -2.422 1.00 86.75 105 LEU A CA 1
ATOM 821 C C . LEU A 1 105 ? -0.233 1.851 -1.258 1.00 86.75 105 LEU A C 1
ATOM 823 O O . LEU A 1 105 ? -0.950 1.352 -0.393 1.00 86.75 105 LEU A O 1
ATOM 827 N N . CYS A 1 106 ? 1.099 1.785 -1.214 1.00 90.88 106 CYS A N 1
ATOM 828 C CA . CYS A 1 106 ? 1.809 1.215 -0.077 1.00 90.88 106 CYS A CA 1
ATOM 829 C C . CYS A 1 106 ? 1.500 2.008 1.194 1.00 90.88 106 CYS A C 1
ATOM 831 O O . CYS A 1 106 ? 1.088 1.419 2.188 1.00 90.88 106 CYS A O 1
ATOM 833 N N . GLN A 1 107 ? 1.585 3.341 1.138 1.00 91.25 107 GLN A N 1
ATOM 834 C CA . GLN A 1 107 ? 1.359 4.219 2.291 1.00 91.25 107 GLN A CA 1
ATOM 835 C C . GLN A 1 107 ? -0.038 4.100 2.910 1.00 91.25 107 GLN A C 1
ATOM 837 O O . GLN A 1 107 ? -0.174 4.297 4.115 1.00 91.25 107 GLN A O 1
ATOM 842 N N . LEU A 1 108 ? -1.060 3.724 2.131 1.00 89.56 108 LEU A N 1
ATOM 843 C CA . LEU A 1 108 ? -2.408 3.471 2.660 1.00 89.56 108 LEU A CA 1
ATOM 844 C C . LEU A 1 108 ? -2.458 2.347 3.697 1.00 89.56 108 LEU A C 1
ATOM 846 O O . LEU A 1 108 ? -3.401 2.271 4.475 1.00 89.56 108 LEU A O 1
ATOM 850 N N . MET A 1 109 ? -1.490 1.436 3.671 1.00 90.19 109 MET A N 1
ATOM 851 C CA . MET A 1 109 ? -1.470 0.256 4.529 1.00 90.19 109 MET A CA 1
ATOM 852 C C . MET A 1 109 ? -0.207 0.203 5.375 1.00 90.19 109 MET A C 1
ATOM 854 O O . MET A 1 109 ? -0.266 -0.089 6.562 1.00 90.19 109 MET A O 1
ATOM 858 N N . GLN A 1 110 ? 0.935 0.464 4.757 1.00 93.25 110 GLN A N 1
ATOM 859 C CA . GLN A 1 110 ? 2.255 0.282 5.322 1.00 93.25 110 GLN A CA 1
ATOM 860 C C . GLN A 1 110 ? 3.152 1.469 4.926 1.00 93.25 110 GLN A C 1
ATOM 862 O O . GLN A 1 110 ? 3.816 1.426 3.889 1.00 93.25 110 GLN A O 1
ATOM 867 N N . PRO A 1 111 ? 3.166 2.550 5.725 1.00 93.25 111 PRO A N 1
ATOM 868 C CA . PRO A 1 111 ? 3.958 3.741 5.435 1.00 93.25 111 PRO A CA 1
ATOM 869 C C . PRO A 1 111 ? 5.430 3.602 5.844 1.00 93.25 111 PRO A C 1
ATOM 871 O O . PRO A 1 111 ? 6.193 4.549 5.665 1.00 93.25 111 PRO A O 1
ATOM 874 N N . ASN A 1 112 ? 5.849 2.450 6.382 1.00 93.06 112 ASN A N 1
ATOM 875 C CA . ASN A 1 112 ? 7.251 2.201 6.688 1.00 93.06 112 ASN A CA 1
ATOM 876 C C . ASN A 1 112 ? 8.114 2.266 5.403 1.00 93.06 112 ASN A C 1
ATOM 878 O O . ASN A 1 112 ? 7.837 1.533 4.446 1.00 93.06 112 ASN A O 1
ATOM 882 N N . PRO A 1 113 ? 9.181 3.088 5.369 1.00 90.69 113 PRO A N 1
ATOM 883 C CA . PRO A 1 113 ? 9.989 3.290 4.165 1.00 90.69 113 PRO A CA 1
ATOM 884 C C . PRO A 1 113 ? 10.678 2.009 3.676 1.00 90.69 113 PRO A C 1
ATOM 886 O O . PRO A 1 113 ? 10.772 1.796 2.471 1.00 90.69 113 PRO A O 1
ATOM 889 N N . ILE A 1 114 ? 11.072 1.103 4.579 1.00 92.44 114 ILE A N 1
ATOM 890 C CA . ILE A 1 114 ? 11.708 -0.173 4.211 1.00 92.44 114 ILE A CA 1
ATOM 891 C C . ILE A 1 114 ? 10.721 -1.057 3.440 1.00 92.44 114 ILE A C 1
ATOM 893 O O . ILE A 1 114 ? 11.081 -1.699 2.455 1.00 92.44 114 ILE A O 1
ATOM 897 N N . ALA A 1 115 ? 9.455 -1.077 3.856 1.00 92.19 115 ALA A N 1
ATOM 898 C CA . ALA A 1 115 ? 8.417 -1.829 3.161 1.00 92.19 115 ALA A CA 1
ATOM 899 C C . ALA A 1 115 ? 8.081 -1.220 1.789 1.00 92.19 115 ALA A C 1
ATOM 901 O O . ALA A 1 115 ? 7.850 -1.956 0.828 1.00 92.19 115 ALA A O 1
ATOM 902 N N . VAL A 1 116 ? 8.088 0.114 1.684 1.00 90.12 116 VAL A N 1
ATOM 903 C CA . VAL A 1 116 ? 7.928 0.828 0.407 1.00 90.12 116 VAL A CA 1
ATOM 904 C C . VAL A 1 116 ? 9.066 0.477 -0.554 1.00 90.12 116 VAL A C 1
ATOM 906 O O . VAL A 1 116 ? 8.806 0.149 -1.713 1.00 90.12 116 VAL A O 1
ATOM 909 N N . ASP A 1 117 ? 10.313 0.482 -0.086 1.00 90.75 117 ASP A N 1
ATOM 910 C CA . ASP A 1 117 ? 11.465 0.107 -0.907 1.00 90.75 117 ASP A CA 1
ATOM 911 C C . ASP A 1 117 ? 11.423 -1.371 -1.305 1.00 90.75 117 ASP A C 1
ATOM 913 O O . ASP A 1 117 ? 11.628 -1.697 -2.476 1.00 90.75 117 ASP A O 1
ATOM 917 N N . GLY A 1 118 ? 11.050 -2.261 -0.381 1.00 91.94 118 GLY A N 1
ATOM 918 C CA . GLY A 1 118 ? 10.835 -3.678 -0.676 1.00 91.94 118 GLY A CA 1
ATOM 919 C C . GLY A 1 118 ? 9.797 -3.901 -1.781 1.00 91.94 118 GLY A C 1
ATOM 920 O O . GLY A 1 118 ? 10.022 -4.702 -2.690 1.00 91.94 118 GLY A O 1
ATOM 921 N N . LEU A 1 119 ? 8.691 -3.147 -1.766 1.00 91.88 119 LEU A N 1
ATOM 922 C CA . LEU A 1 119 ? 7.688 -3.188 -2.832 1.00 91.88 119 LEU A CA 1
ATOM 923 C C . LEU A 1 119 ? 8.273 -2.740 -4.178 1.00 91.88 119 LEU A C 1
ATOM 925 O O . LEU A 1 119 ? 8.032 -3.391 -5.195 1.00 91.88 119 LEU A O 1
ATOM 929 N N . ARG A 1 120 ? 9.051 -1.652 -4.199 1.00 88.56 120 ARG A N 1
ATOM 930 C CA . ARG A 1 120 ? 9.675 -1.133 -5.429 1.00 88.56 120 ARG A CA 1
ATOM 931 C C . ARG A 1 120 ? 10.658 -2.130 -6.032 1.00 88.56 120 ARG A C 1
ATOM 933 O O . ARG A 1 120 ? 10.607 -2.364 -7.237 1.00 88.56 120 ARG A O 1
ATOM 940 N N . VAL A 1 121 ? 11.509 -2.731 -5.202 1.00 90.88 121 VAL A N 1
ATOM 941 C CA . VAL A 1 121 ? 12.461 -3.767 -5.628 1.00 90.88 121 VAL A CA 1
ATOM 942 C C . VAL A 1 121 ? 11.718 -4.974 -6.189 1.00 90.88 121 VAL A C 1
ATOM 944 O O . VAL A 1 121 ? 12.073 -5.459 -7.258 1.00 90.88 121 VAL A O 1
ATOM 947 N N . LEU A 1 122 ? 10.648 -5.424 -5.529 1.00 92.25 122 LEU A N 1
ATOM 948 C CA . LEU A 1 122 ? 9.869 -6.567 -6.000 1.00 92.25 122 LEU A CA 1
ATOM 949 C C . LEU A 1 122 ? 9.160 -6.282 -7.333 1.00 92.25 122 LEU A C 1
ATOM 951 O O . LEU A 1 122 ? 9.168 -7.132 -8.219 1.00 92.25 122 LEU A O 1
ATOM 955 N N . ILE A 1 123 ? 8.591 -5.084 -7.512 1.00 89.19 123 ILE A N 1
ATOM 956 C CA 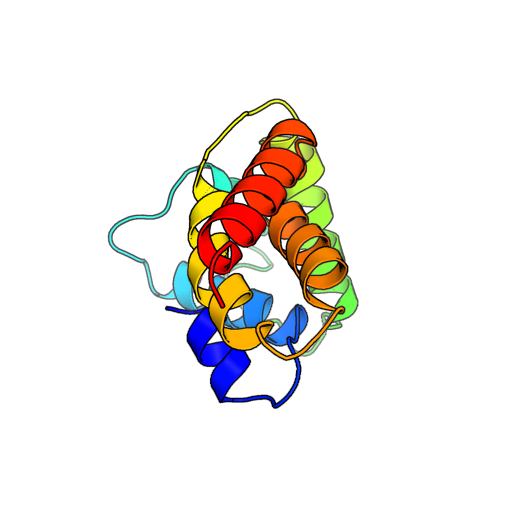. ILE A 1 123 ? 8.016 -4.657 -8.800 1.00 89.19 123 ILE A CA 1
ATOM 957 C C . ILE A 1 123 ? 9.087 -4.668 -9.897 1.00 89.19 123 ILE A C 1
ATOM 959 O O . ILE A 1 123 ? 8.829 -5.173 -10.987 1.00 89.19 123 ILE A O 1
ATOM 963 N N . ALA A 1 124 ? 10.276 -4.125 -9.619 1.00 87.25 124 ALA A N 1
ATOM 964 C CA . ALA A 1 124 ? 11.378 -4.099 -10.578 1.00 87.25 124 ALA A CA 1
ATOM 965 C C . ALA A 1 124 ? 11.862 -5.512 -10.936 1.00 87.25 124 ALA A C 1
ATOM 967 O O . ALA A 1 124 ? 12.059 -5.801 -12.110 1.00 87.25 124 ALA A O 1
ATOM 968 N N . ALA A 1 125 ? 11.979 -6.404 -9.948 1.00 90.44 125 ALA A N 1
ATOM 969 C CA . ALA A 1 125 ? 12.370 -7.795 -10.156 1.00 90.44 125 ALA A CA 1
ATOM 970 C C . ALA A 1 125 ? 11.367 -8.558 -11.035 1.00 90.44 125 ALA A C 1
ATOM 972 O O . ALA A 1 125 ? 11.773 -9.302 -11.919 1.00 90.44 125 ALA A O 1
ATOM 973 N N . ILE A 1 126 ? 10.061 -8.337 -10.846 1.00 90.12 126 ILE A N 1
ATOM 974 C CA . ILE A 1 126 ? 9.020 -8.940 -11.697 1.00 90.12 126 ILE A CA 1
ATOM 975 C C . ILE A 1 126 ? 9.136 -8.453 -13.151 1.00 90.12 126 ILE A C 1
ATOM 977 O O . ILE A 1 126 ? 8.824 -9.199 -14.071 1.00 90.12 126 ILE A O 1
ATOM 981 N N . ARG A 1 127 ? 9.586 -7.211 -13.361 1.00 82.94 127 ARG A N 1
ATOM 982 C CA . ARG A 1 127 ? 9.742 -6.595 -14.687 1.00 82.94 127 ARG A CA 1
ATOM 983 C C . ARG A 1 127 ? 11.102 -6.839 -15.337 1.00 82.94 127 ARG A C 1
ATOM 985 O O . ARG A 1 127 ? 11.305 -6.349 -16.440 1.00 82.94 127 ARG A O 1
ATOM 992 N N . TYR A 1 128 ? 12.028 -7.529 -14.671 1.00 75.12 128 TYR A N 1
ATOM 993 C CA . TYR A 1 128 ? 13.440 -7.576 -15.068 1.00 75.12 128 TYR A CA 1
ATOM 994 C C . TYR A 1 128 ? 13.678 -8.128 -16.491 1.00 75.12 128 TYR A C 1
ATOM 996 O O . TYR A 1 128 ? 14.694 -7.793 -17.083 1.00 75.12 128 TYR A O 1
ATOM 1004 N N . ASP A 1 129 ? 12.706 -8.839 -17.078 1.00 58.25 129 ASP A N 1
ATOM 1005 C CA . ASP A 1 129 ? 12.759 -9.381 -18.448 1.00 58.25 129 ASP A CA 1
ATOM 1006 C C . ASP A 1 129 ? 11.536 -9.009 -19.333 1.00 58.25 129 ASP A C 1
ATOM 1008 O O . ASP A 1 129 ? 11.226 -9.726 -20.284 1.00 58.25 129 ASP A O 1
ATOM 1012 N N . SER A 1 130 ? 10.780 -7.944 -19.013 1.00 54.34 130 SER A N 1
ATOM 1013 C CA . SER A 1 130 ? 9.558 -7.532 -19.755 1.00 54.34 130 SER A CA 1
ATOM 1014 C C . SER A 1 130 ? 9.727 -6.277 -20.603 1.00 54.34 130 SER A C 1
ATOM 1016 O O . SER A 1 130 ? 10.265 -5.279 -20.071 1.00 54.34 130 SER A O 1
#

pLDDT: mean 79.92, std 13.7, range [40.53, 94.0]

Radius of gyration: 14.57 Å; chains: 1; bounding box: 36×28×36 Å